Protein AF-A0A943RL27-F1 (afdb_monomer)

Sequence (110 aa):
MTNNEIIYSESIAAGIYTQDQADAILSSGHALPIHTFPEWKRMGYSVKKGEKAAIKTRLWKYTTQPTKAAREAAELAGKEPDADPHYYLAPAYLFTAAQVQPTEDRKRKS

Mean predicted aligned error: 8.01 Å

Nearest PDB structures (foldseek):
  8b2l-assembly1_J1  TM=2.545E-01  e=4.591E+00  Nicotiana tabacum

pLDDT: mean 84.71, std 8.22, range [52.59, 94.06]

Structure (mmCIF, N/CA/C/O backbone):
data_AF-A0A943RL27-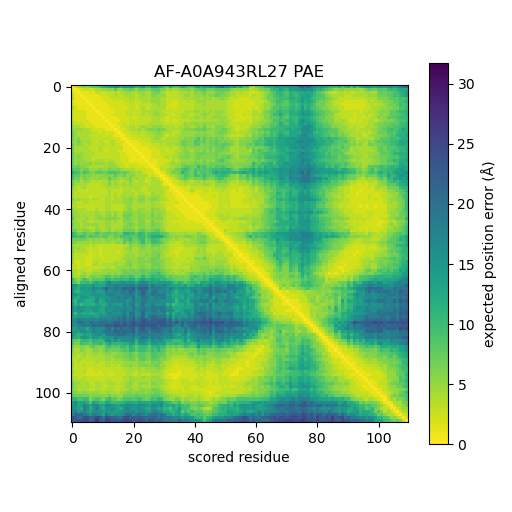F1
#
_entry.id   AF-A0A943RL27-F1
#
loop_
_atom_site.group_PDB
_atom_site.id
_atom_site.type_symbol
_atom_site.label_atom_id
_atom_site.label_alt_id
_atom_site.label_comp_id
_atom_site.label_asym_id
_atom_site.label_entity_id
_atom_site.label_seq_id
_atom_site.pdbx_PDB_ins_code
_atom_site.Cartn_x
_atom_site.Cartn_y
_atom_site.Cartn_z
_atom_site.occupancy
_atom_site.B_iso_or_equiv
_atom_site.auth_seq_id
_atom_site.auth_comp_id
_atom_site.auth_asym_id
_atom_site.auth_atom_id
_atom_site.pdbx_PDB_model_num
ATOM 1 N N . MET A 1 1 ? 8.824 -14.282 -1.898 1.00 66.69 1 MET A N 1
ATOM 2 C CA . MET A 1 1 ? 8.260 -13.070 -1.280 1.00 66.69 1 MET A CA 1
ATOM 3 C C . MET A 1 1 ? 7.235 -12.472 -2.220 1.00 66.69 1 MET A C 1
ATOM 5 O O . MET A 1 1 ? 7.574 -11.798 -3.185 1.00 66.69 1 MET A O 1
ATOM 9 N N . THR A 1 2 ? 5.983 -12.821 -1.976 1.00 86.31 2 THR A N 1
ATOM 10 C CA . THR A 1 2 ? 4.809 -12.356 -2.710 1.00 86.31 2 THR A CA 1
ATOM 11 C C . THR A 1 2 ? 4.291 -11.046 -2.120 1.00 86.31 2 THR A C 1
ATOM 13 O O . THR A 1 2 ? 4.620 -10.683 -0.991 1.00 86.31 2 THR A O 1
ATOM 16 N N . ASN A 1 3 ? 3.442 -10.334 -2.863 1.00 86.75 3 ASN A N 1
ATOM 17 C CA . ASN A 1 3 ? 2.825 -9.103 -2.363 1.00 86.75 3 ASN A CA 1
ATOM 18 C C . ASN A 1 3 ? 1.997 -9.336 -1.090 1.00 86.75 3 ASN A C 1
ATOM 20 O O . ASN A 1 3 ? 2.012 -8.483 -0.209 1.00 86.75 3 ASN A O 1
ATOM 24 N N . ASN A 1 4 ? 1.334 -10.489 -0.956 1.00 85.38 4 ASN A N 1
ATOM 25 C CA . ASN A 1 4 ? 0.550 -10.814 0.238 1.00 85.38 4 ASN A CA 1
ATOM 26 C C . ASN A 1 4 ? 1.432 -11.001 1.477 1.00 85.38 4 ASN A C 1
ATOM 28 O O . ASN A 1 4 ? 1.095 -10.478 2.534 1.00 85.38 4 ASN A O 1
ATOM 32 N N . GLU A 1 5 ? 2.571 -11.686 1.346 1.00 87.94 5 GLU A N 1
ATOM 33 C CA . GLU A 1 5 ? 3.531 -11.839 2.450 1.00 87.94 5 GLU A CA 1
ATOM 34 C C . GLU A 1 5 ? 4.105 -10.485 2.887 1.00 87.94 5 GLU A C 1
ATOM 36 O O . GLU A 1 5 ? 4.237 -10.228 4.083 1.00 87.94 5 GLU A O 1
ATOM 41 N N . ILE A 1 6 ? 4.391 -9.596 1.924 1.00 90.19 6 ILE A N 1
ATOM 42 C CA . ILE A 1 6 ? 4.836 -8.226 2.212 1.00 90.19 6 ILE A CA 1
ATOM 43 C C . ILE A 1 6 ? 3.754 -7.494 3.003 1.00 90.19 6 ILE A C 1
ATOM 45 O O . ILE A 1 6 ? 4.031 -6.973 4.075 1.00 90.19 6 ILE A O 1
ATOM 49 N N . ILE A 1 7 ? 2.511 -7.488 2.517 1.00 89.12 7 ILE A N 1
ATOM 50 C CA . ILE A 1 7 ? 1.399 -6.803 3.190 1.00 89.12 7 ILE A CA 1
ATOM 51 C C . ILE A 1 7 ? 1.186 -7.356 4.605 1.00 89.12 7 ILE A C 1
ATOM 53 O O . ILE A 1 7 ? 0.997 -6.569 5.529 1.00 89.12 7 ILE A O 1
ATOM 57 N N . TYR A 1 8 ? 1.261 -8.676 4.790 1.00 89.88 8 TYR A N 1
ATOM 58 C CA . TYR A 1 8 ? 1.147 -9.316 6.101 1.00 89.88 8 TYR A CA 1
ATOM 59 C C . TYR A 1 8 ? 2.239 -8.841 7.062 1.00 89.88 8 TYR A C 1
ATOM 61 O O . TYR A 1 8 ? 1.930 -8.273 8.110 1.00 89.88 8 TYR A O 1
ATOM 69 N N . SER A 1 9 ? 3.507 -8.994 6.676 1.00 90.38 9 SER A N 1
ATOM 70 C CA . SER A 1 9 ? 4.653 -8.595 7.499 1.00 90.38 9 SER A CA 1
ATOM 71 C C . SER A 1 9 ? 4.609 -7.106 7.843 1.00 90.38 9 SER A C 1
ATOM 73 O O . SER A 1 9 ? 4.756 -6.719 9.001 1.00 90.38 9 SER A O 1
ATOM 75 N N . GLU A 1 10 ? 4.336 -6.262 6.848 1.00 91.38 10 GLU A N 1
ATOM 76 C CA . GLU A 1 10 ? 4.271 -4.814 7.026 1.00 91.38 10 GLU A CA 1
ATOM 77 C C . GLU A 1 10 ? 3.079 -4.391 7.891 1.00 91.38 10 GLU A C 1
ATOM 79 O O . GLU A 1 10 ? 3.169 -3.401 8.613 1.00 91.38 10 GLU A O 1
ATOM 84 N N . SER A 1 11 ? 1.967 -5.132 7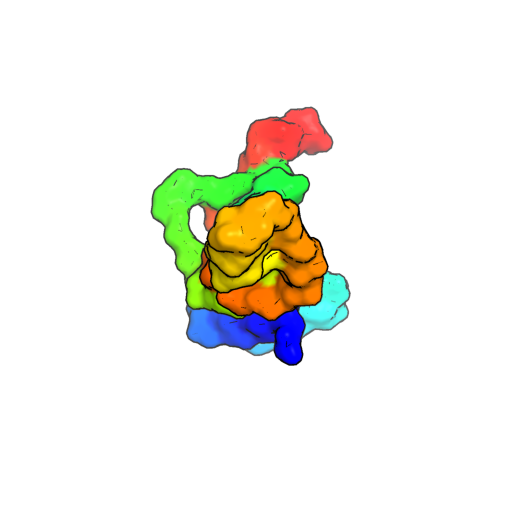.859 1.00 90.31 11 SER A N 1
ATOM 85 C CA . SER A 1 11 ? 0.807 -4.843 8.708 1.00 90.31 11 SER A CA 1
ATOM 86 C C . SER A 1 11 ? 1.084 -5.071 10.190 1.00 90.31 11 SER A C 1
ATOM 88 O O . SER A 1 11 ? 0.622 -4.285 11.021 1.00 90.31 11 SER A O 1
ATOM 90 N N . ILE A 1 12 ? 1.887 -6.091 10.503 1.00 91.25 12 ILE A N 1
ATOM 91 C CA . ILE A 1 12 ? 2.342 -6.390 11.861 1.00 91.25 12 ILE A CA 1
ATOM 92 C C . ILE A 1 12 ? 3.398 -5.369 12.284 1.00 91.25 12 ILE A C 1
ATOM 94 O O . ILE A 1 12 ? 3.306 -4.806 13.372 1.00 91.25 12 ILE A O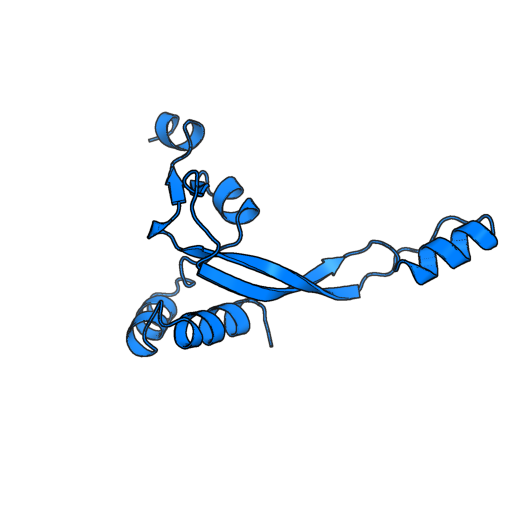 1
ATOM 98 N N . ALA A 1 13 ? 4.358 -5.065 11.406 1.00 90.12 13 ALA A N 1
ATOM 99 C CA . ALA A 1 13 ? 5.403 -4.078 11.673 1.00 90.12 13 ALA A CA 1
ATOM 100 C C . ALA A 1 13 ? 4.839 -2.667 11.912 1.00 90.12 13 ALA A C 1
ATOM 102 O O . ALA A 1 13 ? 5.321 -1.942 12.779 1.00 90.12 13 ALA A O 1
ATOM 103 N N . ALA A 1 14 ? 3.789 -2.286 11.180 1.00 87.81 14 ALA A N 1
ATOM 104 C CA . ALA A 1 14 ? 3.078 -1.026 11.379 1.00 87.81 14 ALA A CA 1
ATOM 105 C C . ALA A 1 14 ? 2.131 -1.039 12.595 1.00 87.81 14 ALA A C 1
ATOM 107 O O . ALA A 1 14 ? 1.530 -0.009 12.901 1.00 87.81 14 ALA A O 1
ATOM 108 N N . GLY A 1 15 ? 1.973 -2.180 13.277 1.00 88.50 15 GLY A N 1
ATOM 109 C CA . GLY A 1 15 ? 1.093 -2.329 14.437 1.00 88.50 15 GLY A CA 1
ATOM 110 C C . GLY A 1 15 ? -0.395 -2.192 14.110 1.00 88.50 15 GLY A C 1
ATOM 111 O O . GLY A 1 15 ? -1.186 -1.872 14.992 1.00 88.50 15 GLY A O 1
ATOM 112 N N . ILE A 1 16 ? -0.784 -2.396 12.846 1.00 88.50 16 ILE A N 1
ATOM 113 C CA . ILE A 1 16 ? -2.186 -2.302 12.412 1.00 88.50 16 ILE A CA 1
ATOM 114 C C . ILE A 1 16 ? -2.952 -3.551 12.823 1.00 88.50 16 ILE A C 1
ATOM 116 O O . ILE A 1 16 ? -4.076 -3.459 13.313 1.00 88.50 16 ILE A O 1
ATOM 120 N N . TYR A 1 17 ? -2.330 -4.710 12.619 1.00 87.94 17 TYR A N 1
ATOM 121 C CA . TYR A 1 17 ? -2.840 -5.995 13.064 1.00 87.94 17 TYR A CA 1
ATOM 122 C C . TYR A 1 17 ? -1.801 -6.662 13.953 1.00 87.94 17 TYR A C 1
ATOM 124 O O . TYR A 1 17 ? -0.600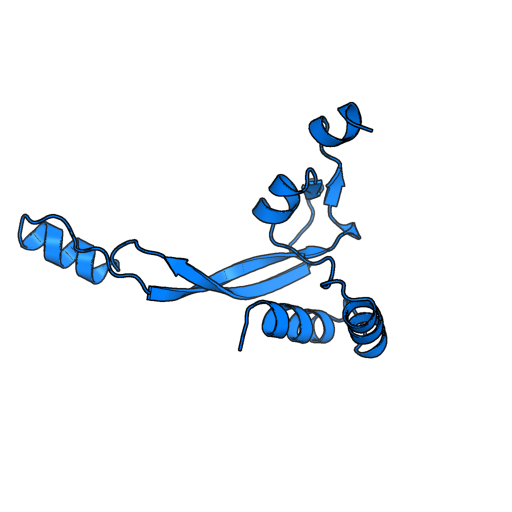 -6.581 13.699 1.00 87.94 17 TYR A O 1
ATOM 132 N N . THR A 1 18 ? -2.262 -7.343 14.997 1.00 89.50 18 THR A N 1
ATOM 133 C CA . THR A 1 18 ? -1.416 -8.304 15.702 1.00 89.50 18 THR A CA 1
ATOM 134 C C . THR A 1 18 ? -1.303 -9.575 14.866 1.00 89.50 18 THR A C 1
ATOM 136 O O . THR A 1 18 ? -2.151 -9.841 14.013 1.00 89.50 18 THR A O 1
ATOM 139 N N . GLN A 1 19 ? -0.269 -10.378 15.120 1.00 87.38 19 GLN A N 1
ATOM 140 C CA . GLN A 1 19 ? -0.091 -11.660 14.438 1.00 87.38 19 GLN A CA 1
ATOM 141 C C . GLN A 1 19 ? -1.345 -12.544 14.543 1.00 87.38 19 GLN A C 1
ATOM 143 O O . GLN A 1 19 ? -1.771 -13.104 13.544 1.00 87.38 19 GLN A O 1
ATOM 148 N N . ASP A 1 20 ? -1.976 -12.587 15.718 1.00 88.88 20 ASP A N 1
ATOM 149 C CA . ASP A 1 20 ? -3.211 -13.341 15.968 1.00 88.88 20 ASP A CA 1
ATOM 150 C C . ASP A 1 20 ? -4.405 -12.818 15.149 1.00 88.88 20 ASP A C 1
ATOM 152 O O . ASP A 1 20 ? -5.114 -13.589 14.509 1.00 88.88 20 ASP A O 1
ATOM 156 N N . GLN A 1 21 ? -4.585 -11.493 15.077 1.00 87.50 21 GLN A N 1
ATOM 157 C CA . GLN A 1 21 ? -5.641 -10.890 14.257 1.00 87.50 21 GLN A CA 1
ATOM 158 C C . GLN A 1 21 ? -5.425 -11.160 12.768 1.00 87.50 21 GLN A C 1
ATOM 160 O O . GLN A 1 21 ? -6.375 -11.452 12.041 1.00 87.50 21 GLN A O 1
ATOM 165 N N . ALA A 1 22 ? -4.180 -11.050 12.307 1.00 86.06 22 ALA A N 1
ATOM 166 C CA . ALA A 1 22 ? -3.853 -11.292 10.916 1.00 86.06 22 ALA A CA 1
ATOM 167 C C . ALA A 1 22 ? -4.035 -12.774 10.551 1.00 86.06 22 ALA A C 1
ATOM 169 O O . ALA A 1 22 ? -4.637 -13.066 9.519 1.00 86.06 22 ALA A O 1
ATOM 170 N N . ASP A 1 23 ? -3.597 -13.688 11.420 1.00 85.69 23 ASP A N 1
ATOM 171 C CA . ASP A 1 23 ? -3.779 -15.131 11.259 1.00 85.69 23 ASP A CA 1
ATOM 172 C C . ASP A 1 23 ? -5.260 -15.524 11.270 1.00 85.69 23 ASP A C 1
ATOM 174 O O . ASP A 1 23 ? -5.697 -16.247 10.385 1.00 85.69 23 ASP A O 1
ATOM 178 N N . ALA A 1 24 ? -6.075 -14.960 12.166 1.00 88.31 24 ALA A N 1
ATOM 179 C CA . ALA A 1 24 ? -7.517 -15.202 12.186 1.00 88.31 24 ALA A CA 1
ATOM 180 C C . ALA A 1 24 ? -8.198 -14.795 10.864 1.00 88.31 24 ALA A C 1
ATOM 182 O O . ALA A 1 24 ? -9.044 -15.525 10.339 1.00 88.31 24 ALA A O 1
ATOM 183 N N . ILE A 1 25 ? -7.806 -13.652 10.287 1.00 85.62 25 ILE A N 1
ATOM 184 C CA . ILE A 1 25 ? -8.316 -13.193 8.986 1.00 85.62 25 ILE A CA 1
ATOM 185 C C . ILE A 1 25 ? -7.864 -14.144 7.867 1.00 85.62 25 ILE A C 1
ATOM 187 O O . ILE A 1 25 ? -8.697 -14.580 7.071 1.00 85.62 25 ILE A O 1
ATOM 191 N N . LEU A 1 26 ? -6.584 -14.525 7.844 1.00 83.19 26 LEU A N 1
ATOM 192 C CA . LEU A 1 26 ? -6.021 -15.469 6.871 1.00 83.19 26 LEU A CA 1
ATOM 193 C C . LEU A 1 26 ? -6.650 -16.867 6.968 1.00 83.19 26 LEU A C 1
ATOM 195 O O . LEU A 1 26 ? -6.987 -17.463 5.947 1.00 83.19 26 LEU A O 1
ATOM 199 N N . SER A 1 27 ? -6.867 -17.358 8.186 1.00 83.88 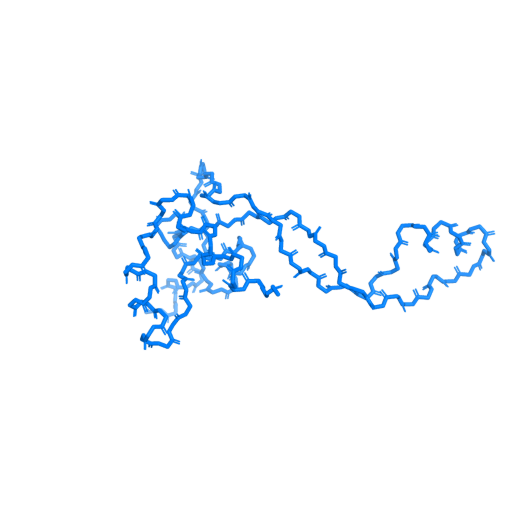27 SER A N 1
ATOM 200 C CA . SER A 1 27 ? -7.486 -18.649 8.499 1.00 83.88 27 SER A CA 1
ATOM 201 C C . SER A 1 27 ? -8.954 -18.696 8.067 1.00 83.88 27 SER A C 1
ATOM 203 O O . SER A 1 27 ? -9.441 -19.723 7.600 1.00 83.88 27 SER A O 1
ATOM 205 N N . SER A 1 28 ? -9.644 -17.549 8.088 1.00 82.75 28 SER A N 1
ATOM 206 C CA . SER A 1 28 ? -10.986 -17.415 7.503 1.00 82.75 28 SER A CA 1
ATOM 207 C C . SER A 1 28 ? -11.013 -17.467 5.964 1.00 82.75 28 SER A C 1
ATOM 209 O O . SER A 1 28 ? -12.081 -17.342 5.368 1.00 82.75 28 SER A O 1
ATOM 211 N N . GLY A 1 29 ? -9.856 -17.633 5.311 1.00 78.38 29 GLY A N 1
ATOM 212 C CA . GLY A 1 29 ? -9.708 -17.644 3.855 1.00 78.38 29 GLY A CA 1
ATOM 213 C C . GLY A 1 29 ? -9.714 -16.252 3.219 1.00 78.38 29 GLY A C 1
ATOM 214 O O . GLY A 1 29 ? -9.740 -16.140 1.993 1.00 78.38 29 GLY A O 1
ATOM 215 N N . HIS A 1 30 ? -9.685 -15.187 4.026 1.00 79.19 30 HIS A N 1
ATOM 216 C CA . HIS A 1 30 ? -9.691 -13.807 3.550 1.00 79.19 30 HIS A CA 1
ATOM 217 C C . HIS A 1 30 ? -8.289 -13.191 3.604 1.00 79.19 30 HIS A C 1
ATOM 219 O O . HIS A 1 30 ? -7.487 -13.462 4.494 1.00 79.19 30 HIS A O 1
ATOM 225 N N . ALA A 1 31 ? -7.988 -12.311 2.649 1.00 80.94 31 ALA A N 1
ATOM 226 C CA . ALA A 1 31 ? -6.805 -11.464 2.733 1.00 80.94 31 ALA A CA 1
ATOM 227 C C . ALA A 1 31 ? -7.035 -10.323 3.734 1.00 80.94 31 ALA A C 1
ATOM 229 O O . ALA A 1 31 ? -8.169 -9.892 3.955 1.00 80.94 31 ALA A O 1
ATOM 230 N N . LEU A 1 32 ? -5.945 -9.789 4.291 1.00 86.62 32 LEU A N 1
ATOM 231 C CA . LEU A 1 32 ? -6.009 -8.569 5.090 1.00 86.62 32 LEU A CA 1
ATOM 232 C C . LEU A 1 32 ? -6.680 -7.454 4.275 1.00 86.62 32 LEU A C 1
ATOM 234 O O . LEU A 1 32 ? -6.291 -7.245 3.121 1.00 86.62 32 LEU A O 1
ATOM 238 N N . PRO A 1 33 ? -7.634 -6.702 4.853 1.00 88.25 33 PRO A N 1
ATOM 239 C CA . PRO A 1 33 ? -8.333 -5.623 4.162 1.00 88.25 33 PRO A CA 1
ATOM 240 C C . PRO A 1 33 ? -7.449 -4.363 4.121 1.00 88.25 33 PRO A C 1
ATOM 242 O O . PRO A 1 33 ? -7.786 -3.294 4.642 1.00 88.25 33 PRO A O 1
ATOM 245 N N . ILE A 1 34 ? -6.268 -4.530 3.529 1.00 91.06 34 ILE A N 1
ATOM 246 C CA . ILE A 1 34 ? -5.221 -3.543 3.321 1.00 91.06 34 ILE A CA 1
ATOM 247 C C . ILE A 1 34 ? -4.890 -3.576 1.836 1.00 91.06 34 ILE A C 1
ATOM 249 O O . ILE A 1 34 ? -4.248 -4.499 1.334 1.00 91.06 34 ILE A O 1
A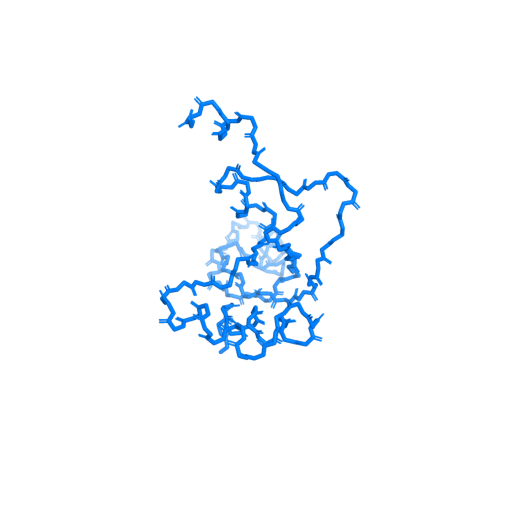TOM 253 N N . HIS A 1 35 ? -5.310 -2.535 1.131 1.00 90.75 35 HIS A N 1
ATOM 254 C CA . HIS A 1 35 ? -5.140 -2.454 -0.310 1.00 90.75 35 HIS A CA 1
ATOM 255 C C . HIS A 1 35 ? -4.605 -1.092 -0.737 1.00 90.75 35 HIS A C 1
ATOM 257 O O . HIS A 1 35 ? -4.633 -0.107 0.008 1.00 90.75 35 HIS A O 1
ATOM 263 N N . THR A 1 36 ? -4.088 -1.034 -1.963 1.00 91.50 36 THR A N 1
ATOM 264 C CA . THR A 1 36 ? -3.674 0.233 -2.567 1.00 91.50 36 THR A CA 1
ATOM 265 C C . THR A 1 36 ? -4.902 1.058 -2.958 1.00 91.50 36 THR A C 1
ATOM 267 O O . THR A 1 36 ? -5.979 0.517 -3.209 1.00 91.50 36 THR A O 1
ATOM 270 N N . PHE A 1 37 ? -4.750 2.381 -3.049 1.00 89.31 37 PHE A N 1
ATOM 271 C CA . PHE A 1 37 ? -5.820 3.283 -3.498 1.00 89.31 37 PHE A CA 1
ATOM 272 C C . PHE A 1 37 ? -6.561 2.829 -4.780 1.00 89.31 37 PHE 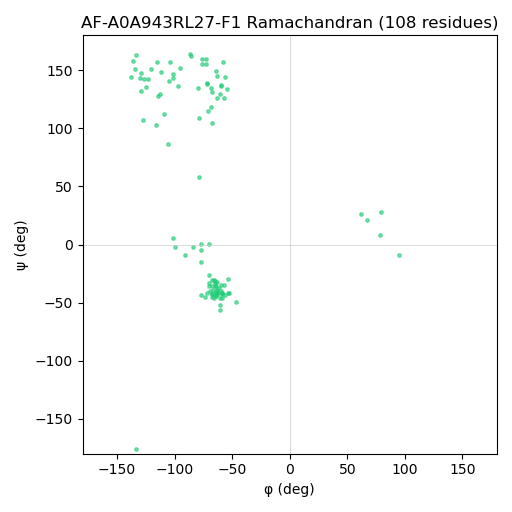A C 1
ATOM 274 O O . PHE A 1 37 ? -7.794 2.819 -4.766 1.00 89.31 37 PHE A O 1
ATOM 281 N N . PRO A 1 38 ? -5.880 2.449 -5.886 1.00 89.94 38 PRO A N 1
ATOM 282 C CA . PRO A 1 38 ? -6.575 1.999 -7.092 1.00 89.94 38 PRO A CA 1
ATOM 283 C C . PRO A 1 38 ? -7.383 0.717 -6.876 1.00 89.94 38 PRO A C 1
ATOM 285 O O . PRO A 1 38 ? -8.441 0.569 -7.482 1.00 89.94 38 PRO A O 1
ATOM 288 N N . GLU A 1 39 ? -6.928 -0.180 -6.004 1.00 90.31 39 GLU A N 1
ATOM 289 C CA . GLU A 1 39 ? -7.652 -1.415 -5.708 1.00 90.31 39 GLU A CA 1
ATOM 290 C C . GLU A 1 39 ? -8.911 -1.143 -4.877 1.00 90.31 39 GLU A C 1
ATOM 292 O O . GLU A 1 39 ? -9.993 -1.620 -5.210 1.00 90.31 39 GLU A O 1
ATOM 297 N N . TRP A 1 40 ? -8.824 -0.258 -3.878 1.00 92.56 40 TRP A N 1
ATOM 298 C CA . TRP A 1 40 ? -10.013 0.228 -3.174 1.00 92.56 40 TRP A CA 1
ATOM 299 C C . TRP A 1 40 ? -11.025 0.848 -4.136 1.00 92.56 40 TRP A C 1
ATOM 301 O O . TRP A 1 40 ? -12.214 0.532 -4.068 1.00 92.56 40 TRP A O 1
ATOM 311 N N . LYS A 1 41 ? -10.551 1.664 -5.086 1.00 90.00 41 LYS A N 1
ATOM 312 C CA . LYS A 1 41 ? -11.399 2.279 -6.114 1.00 90.00 41 LYS A CA 1
ATOM 313 C C . LYS A 1 41 ? -12.111 1.235 -6.974 1.00 90.00 41 LYS A C 1
ATOM 315 O O . LYS A 1 41 ? -13.290 1.415 -7.268 1.00 90.00 41 LYS A O 1
ATOM 320 N N . ARG A 1 42 ? -11.433 0.140 -7.333 1.00 89.19 42 ARG A N 1
ATOM 321 C CA . ARG A 1 42 ? -12.029 -1.000 -8.054 1.00 89.19 42 ARG A CA 1
ATOM 322 C C . ARG A 1 42 ? -13.102 -1.717 -7.242 1.00 89.19 42 ARG A C 1
ATOM 324 O O . ARG A 1 42 ? -14.114 -2.111 -7.805 1.00 89.19 42 ARG A O 1
ATOM 331 N N . MET A 1 43 ? -12.919 -1.817 -5.928 1.00 88.75 43 MET A N 1
ATOM 332 C CA . MET A 1 43 ? -13.905 -2.382 -5.000 1.00 88.75 43 MET A CA 1
ATOM 333 C C . MET A 1 43 ? -15.073 -1.425 -4.678 1.00 88.75 43 MET A C 1
ATOM 335 O O . MET A 1 43 ? -15.952 -1.768 -3.889 1.00 88.75 43 MET A O 1
ATOM 339 N N . GLY A 1 44 ? -15.101 -0.211 -5.244 1.00 90.50 44 GLY A N 1
ATOM 340 C CA . GLY A 1 44 ? -16.134 0.788 -4.947 1.00 90.50 44 GLY A CA 1
ATOM 341 C C . GLY A 1 44 ? -15.912 1.533 -3.626 1.00 90.50 44 GLY A C 1
ATOM 342 O O . GLY A 1 44 ? -16.859 1.995 -2.987 1.00 90.50 44 GLY A O 1
ATOM 343 N N . TYR A 1 45 ? -14.659 1.659 -3.200 1.00 91.88 45 TYR A N 1
ATOM 344 C CA . TYR A 1 45 ? -14.247 2.440 -2.039 1.00 91.88 45 TYR A CA 1
ATOM 345 C C . TYR A 1 45 ? -13.264 3.536 -2.452 1.00 91.88 45 TYR A C 1
ATOM 347 O O . TYR A 1 45 ? -12.510 3.407 -3.407 1.00 91.88 45 TYR A O 1
ATOM 355 N N . SER A 1 46 ? -13.239 4.639 -1.719 1.00 91.81 46 SER A N 1
ATOM 356 C CA . SER A 1 46 ? -12.230 5.681 -1.886 1.00 91.81 46 SER A CA 1
ATOM 357 C C . SER A 1 46 ? -11.641 6.028 -0.535 1.00 91.81 46 SER A C 1
ATOM 359 O O . SER A 1 46 ? -12.361 6.090 0.457 1.00 91.81 46 SER A O 1
ATOM 361 N N . VAL A 1 47 ? -10.341 6.305 -0.496 1.00 91.38 47 VAL A N 1
ATOM 362 C CA . VAL A 1 47 ? -9.690 6.835 0.708 1.00 91.38 47 VAL A CA 1
ATOM 363 C C . VAL A 1 47 ? -10.339 8.168 1.089 1.00 91.38 47 VAL A C 1
ATOM 365 O O . VAL A 1 47 ? -10.657 8.986 0.218 1.00 91.38 47 VAL A O 1
ATOM 368 N N . LYS A 1 48 ? -10.589 8.358 2.388 1.00 91.88 48 LYS A N 1
ATOM 369 C CA . LYS A 1 48 ? -11.153 9.592 2.944 1.00 91.88 48 LYS A CA 1
ATOM 370 C C . LYS A 1 48 ? -10.193 10.761 2.696 1.00 91.88 48 LYS A C 1
ATOM 372 O O . LYS A 1 48 ? -8.972 10.611 2.715 1.00 91.88 48 LYS A O 1
ATOM 377 N N . LYS A 1 49 ? -10.741 11.950 2.446 1.00 87.50 49 LYS A N 1
ATOM 378 C CA . LYS A 1 49 ? -9.934 13.143 2.152 1.00 87.50 49 LYS A CA 1
ATOM 379 C C . LYS A 1 49 ? -9.062 13.497 3.366 1.00 87.50 49 LYS A C 1
ATOM 381 O O . LYS A 1 49 ? -9.594 13.689 4.451 1.00 87.50 49 LYS A O 1
ATOM 386 N N . GLY A 1 50 ? -7.749 13.617 3.159 1.00 87.25 50 GLY A N 1
ATOM 387 C CA . GLY A 1 50 ? -6.778 13.965 4.207 1.00 87.25 50 GLY A CA 1
ATOM 388 C C . GLY A 1 50 ? -6.094 12.772 4.884 1.00 87.25 50 GLY A C 1
ATOM 389 O O . GLY A 1 50 ? -5.109 12.979 5.590 1.00 87.25 50 GLY A O 1
ATOM 390 N N . GLU A 1 51 ? -6.545 11.541 4.623 1.00 89.06 51 GLU A N 1
ATOM 391 C CA . GLU A 1 51 ? -5.917 10.343 5.183 1.00 89.06 51 GLU A CA 1
ATOM 392 C C . GLU A 1 51 ? -4.559 10.049 4.538 1.00 89.06 51 GLU A C 1
ATOM 394 O O . GLU A 1 51 ? -4.373 10.145 3.320 1.00 89.06 51 GLU A O 1
ATOM 399 N N . LYS A 1 52 ? -3.596 9.656 5.374 1.00 89.12 52 LYS A N 1
ATOM 400 C CA . LYS A 1 52 ? -2.260 9.231 4.944 1.00 89.12 52 LYS A CA 1
ATOM 401 C C . LYS A 1 52 ? -2.220 7.712 4.811 1.00 89.12 52 LYS A C 1
ATOM 403 O O . LYS A 1 52 ? -2.929 7.008 5.520 1.00 89.12 52 LYS A O 1
ATOM 408 N N . ALA A 1 53 ? -1.364 7.210 3.925 1.00 91.44 53 ALA A N 1
ATOM 409 C CA . ALA A 1 53 ? -1.138 5.772 3.797 1.00 91.44 53 ALA A CA 1
ATOM 410 C C . ALA A 1 53 ? -0.688 5.190 5.141 1.00 91.44 53 ALA A C 1
ATOM 412 O O . ALA A 1 53 ? 0.284 5.688 5.717 1.00 91.44 53 ALA A O 1
ATOM 413 N N . ALA A 1 54 ? -1.387 4.159 5.615 1.00 91.88 54 ALA A N 1
ATOM 414 C CA . ALA A 1 54 ? -1.051 3.503 6.870 1.00 91.88 54 ALA A CA 1
ATOM 415 C C . ALA A 1 54 ? 0.258 2.714 6.756 1.00 91.88 54 ALA A C 1
ATOM 417 O O . ALA A 1 54 ? 1.039 2.667 7.700 1.00 91.88 54 ALA A O 1
ATOM 418 N N . ILE A 1 55 ? 0.528 2.156 5.572 1.00 92.00 55 ILE A N 1
ATOM 419 C CA . ILE A 1 55 ? 1.765 1.435 5.273 1.00 92.00 55 ILE A CA 1
ATOM 420 C C . ILE A 1 55 ? 2.358 1.985 3.975 1.00 92.00 55 ILE A C 1
ATOM 422 O O . ILE A 1 55 ? 1.667 2.145 2.962 1.00 92.00 55 ILE A O 1
ATOM 426 N N . LYS A 1 56 ? 3.661 2.273 4.009 1.00 93.25 56 LYS A N 1
ATOM 427 C CA . LYS A 1 56 ? 4.459 2.686 2.850 1.00 93.25 56 LYS A CA 1
ATOM 428 C C . LYS A 1 56 ? 5.518 1.622 2.609 1.00 93.25 56 LYS A C 1
ATOM 430 O O . LYS A 1 56 ? 6.516 1.592 3.316 1.00 93.25 56 LYS A O 1
ATOM 435 N N . THR A 1 57 ? 5.296 0.773 1.614 1.00 92.56 57 THR A N 1
ATOM 436 C CA . THR A 1 57 ? 6.183 -0.360 1.327 1.00 92.56 57 THR A CA 1
ATOM 437 C C . THR A 1 57 ? 6.495 -0.449 -0.162 1.00 92.56 57 THR A C 1
ATOM 439 O O . THR A 1 57 ? 6.102 0.425 -0.938 1.00 92.56 57 THR A O 1
ATOM 442 N N . ARG A 1 58 ? 7.231 -1.475 -0.587 1.00 91.06 58 ARG A N 1
ATOM 443 C CA . ARG A 1 58 ? 7.457 -1.765 -2.006 1.00 91.06 58 ARG A CA 1
ATOM 444 C C . ARG A 1 58 ? 6.808 -3.090 -2.367 1.00 91.06 58 ARG A C 1
ATOM 446 O O . ARG A 1 58 ? 7.071 -4.091 -1.716 1.00 91.06 58 ARG A O 1
ATOM 453 N N . LEU A 1 59 ? 5.983 -3.089 -3.408 1.00 90.75 59 LEU A N 1
ATOM 454 C CA . LEU A 1 59 ? 5.330 -4.293 -3.919 1.00 90.75 59 LEU A CA 1
ATOM 455 C C . LEU A 1 59 ? 5.886 -4.651 -5.293 1.00 90.75 59 LEU A C 1
ATOM 457 O O . LEU A 1 59 ? 6.253 -3.772 -6.078 1.00 90.75 59 LEU A O 1
ATOM 461 N N . TRP A 1 60 ? 5.923 -5.947 -5.584 1.00 90.94 60 TRP A N 1
ATOM 462 C CA . TRP A 1 60 ? 6.271 -6.455 -6.900 1.00 90.94 60 TRP A CA 1
ATOM 463 C C . TRP A 1 60 ? 5.170 -6.084 -7.881 1.00 90.94 60 TRP A C 1
ATOM 465 O O . TRP A 1 60 ? 4.014 -6.494 -7.738 1.00 90.94 60 TRP A O 1
ATOM 475 N N . LYS A 1 61 ? 5.535 -5.292 -8.884 1.00 87.19 61 LYS A N 1
ATOM 476 C CA . LYS A 1 61 ? 4.656 -4.897 -9.972 1.00 87.19 61 LYS A CA 1
ATOM 477 C C . LYS A 1 61 ? 5.160 -5.526 -11.259 1.00 87.19 61 LYS A C 1
ATOM 479 O O . LYS A 1 61 ? 6.339 -5.426 -11.587 1.00 87.19 61 LYS A O 1
ATOM 484 N N . TYR A 1 62 ? 4.247 -6.176 -11.965 1.00 85.69 62 TYR A N 1
ATOM 485 C CA . TYR A 1 62 ? 4.497 -6.672 -13.307 1.00 85.69 62 TYR A CA 1
ATOM 486 C C . TYR A 1 62 ? 4.360 -5.527 -14.307 1.00 85.69 62 TYR A C 1
ATOM 488 O O . TYR A 1 62 ? 3.398 -4.753 -14.242 1.00 85.69 62 TYR A O 1
ATOM 496 N N . THR A 1 63 ? 5.308 -5.426 -15.228 1.00 83.00 63 THR A N 1
ATOM 497 C CA . THR A 1 63 ? 5.220 -4.531 -16.375 1.00 83.00 63 THR A CA 1
ATOM 498 C C . THR A 1 63 ? 5.723 -5.243 -17.615 1.00 83.00 63 THR A C 1
ATOM 500 O O . THR A 1 63 ? 6.653 -6.036 -17.552 1.00 83.00 63 THR A O 1
ATOM 503 N N . THR A 1 64 ? 5.093 -4.946 -18.743 1.00 82.44 64 THR A N 1
ATOM 504 C CA . THR A 1 64 ? 5.579 -5.299 -20.082 1.00 82.44 64 THR A CA 1
ATOM 505 C C . THR A 1 64 ? 6.260 -4.113 -20.754 1.00 82.44 64 THR A C 1
ATOM 507 O O . THR A 1 64 ? 6.717 -4.217 -21.889 1.00 82.44 64 THR A O 1
ATOM 510 N N . GLN A 1 65 ? 6.280 -2.958 -20.078 1.00 77.44 65 GLN A N 1
ATOM 511 C CA . GLN A 1 65 ? 6.914 -1.768 -20.611 1.00 77.44 65 GLN A CA 1
ATOM 512 C C . GLN A 1 65 ? 8.433 -1.931 -20.578 1.00 77.44 65 GLN A C 1
ATOM 514 O O . GLN A 1 65 ? 8.971 -2.363 -19.555 1.00 77.44 65 GLN A O 1
ATOM 519 N N . PRO A 1 66 ? 9.119 -1.507 -21.649 1.00 72.56 66 PRO A N 1
ATOM 520 C CA . PRO A 1 66 ? 10.569 -1.505 -21.699 1.00 72.56 66 PRO A CA 1
ATOM 521 C C . PRO A 1 66 ? 11.144 -0.692 -20.542 1.00 72.56 66 PRO A C 1
ATOM 523 O O . PRO A 1 66 ? 10.602 0.349 -20.147 1.00 72.56 66 PRO A O 1
ATOM 526 N N . THR A 1 67 ? 12.276 -1.149 -20.011 1.00 74.50 67 THR A N 1
ATOM 527 C CA . THR A 1 67 ? 13.038 -0.372 -19.032 1.00 74.50 67 THR A CA 1
ATOM 528 C C . THR A 1 67 ? 13.435 0.986 -19.615 1.00 74.50 67 THR A C 1
ATOM 530 O O . THR A 1 67 ? 13.533 1.165 -20.830 1.00 74.50 67 THR A O 1
ATOM 533 N N . LYS A 1 68 ? 13.705 1.967 -18.745 1.00 74.31 68 LYS A N 1
ATOM 534 C CA . LYS A 1 68 ? 14.152 3.298 -19.183 1.00 74.31 68 LYS A CA 1
ATOM 535 C C . LYS A 1 68 ? 15.386 3.208 -20.099 1.00 74.31 68 LYS A C 1
ATOM 537 O O . LYS A 1 68 ? 15.413 3.848 -21.142 1.00 74.31 68 LYS A O 1
ATOM 542 N N . ALA A 1 69 ? 16.333 2.334 -19.752 1.00 75.38 69 ALA A N 1
ATOM 543 C CA . ALA A 1 69 ? 17.529 2.071 -20.548 1.00 75.38 69 ALA A CA 1
ATOM 544 C C . ALA A 1 69 ? 17.206 1.453 -21.920 1.00 75.38 69 ALA A C 1
ATOM 546 O O . ALA A 1 69 ? 17.756 1.892 -22.924 1.00 75.38 69 ALA A O 1
ATOM 547 N N . ALA A 1 70 ? 16.284 0.485 -21.984 1.00 72.75 70 ALA A N 1
ATOM 548 C CA . ALA A 1 70 ? 15.847 -0.103 -23.252 1.00 72.75 70 ALA A CA 1
ATOM 549 C C . ALA A 1 70 ? 15.122 0.920 -24.141 1.00 72.75 70 ALA A C 1
ATOM 551 O O . ALA A 1 70 ? 15.309 0.924 -25.354 1.00 72.75 70 ALA A O 1
ATOM 552 N N . ARG A 1 71 ? 14.347 1.831 -23.541 1.00 74.75 71 ARG A N 1
ATOM 553 C CA . ARG A 1 71 ? 13.681 2.922 -24.261 1.00 74.75 71 ARG A CA 1
ATOM 554 C C . ARG A 1 71 ? 14.674 3.943 -24.819 1.00 74.75 71 ARG A C 1
ATOM 556 O O . ARG A 1 71 ? 14.546 4.306 -25.980 1.00 74.75 71 ARG A O 1
ATOM 563 N N . GLU A 1 72 ? 15.661 4.366 -24.027 1.00 78.12 72 GLU A N 1
ATOM 564 C CA . GLU A 1 72 ? 16.728 5.280 -24.476 1.00 78.12 72 GLU A CA 1
ATOM 565 C C . GLU A 1 72 ? 17.602 4.633 -25.569 1.00 78.12 72 GLU A C 1
ATOM 567 O O . GLU A 1 72 ? 17.923 5.277 -26.566 1.00 78.12 72 GLU A O 1
ATOM 572 N N . ALA A 1 73 ? 17.925 3.340 -25.445 1.00 77.31 73 ALA A N 1
ATOM 573 C CA . ALA A 1 73 ? 18.671 2.605 -26.468 1.00 77.31 73 ALA A CA 1
ATOM 574 C C . ALA A 1 73 ? 17.878 2.436 -27.776 1.00 77.31 73 ALA A C 1
ATOM 576 O O . ALA A 1 73 ? 18.450 2.549 -28.859 1.00 77.31 73 ALA A O 1
ATOM 577 N N . ALA A 1 74 ? 16.569 2.185 -27.689 1.00 78.12 74 ALA A N 1
ATOM 578 C CA . ALA A 1 74 ? 15.698 2.065 -28.854 1.00 78.12 74 ALA A CA 1
ATOM 579 C C . ALA A 1 74 ? 15.492 3.415 -29.561 1.00 78.12 74 ALA A C 1
ATOM 581 O O . ALA A 1 74 ? 15.560 3.470 -30.787 1.00 78.12 74 ALA A O 1
ATOM 582 N N . GLU A 1 75 ? 15.342 4.505 -28.799 1.00 79.44 75 GLU A N 1
ATOM 583 C CA . GLU A 1 75 ? 15.284 5.873 -29.331 1.00 79.44 75 GLU A CA 1
ATOM 584 C C . GLU A 1 75 ? 16.574 6.232 -30.083 1.00 79.44 75 GLU A C 1
ATOM 586 O O . GLU A 1 75 ? 16.514 6.689 -31.224 1.00 79.44 75 GLU A O 1
ATOM 591 N N . LEU A 1 76 ? 17.742 5.928 -29.502 1.00 80.56 76 LEU A N 1
ATOM 592 C CA . LEU A 1 76 ? 19.041 6.143 -30.149 1.00 80.56 76 LEU A CA 1
ATOM 593 C C . LEU A 1 76 ? 19.233 5.265 -31.398 1.00 80.56 76 LEU A C 1
ATOM 595 O O . LEU A 1 76 ? 19.871 5.683 -32.362 1.00 80.56 76 LEU A O 1
ATOM 599 N N . ALA A 1 77 ? 18.675 4.052 -31.394 1.00 81.06 77 ALA A N 1
ATOM 600 C CA . ALA A 1 77 ? 18.716 3.125 -32.522 1.00 81.06 77 ALA A CA 1
ATOM 601 C C . ALA A 1 77 ? 17.612 3.370 -33.572 1.00 81.06 77 ALA A C 1
ATOM 603 O O . ALA A 1 77 ? 17.575 2.649 -34.571 1.00 81.06 77 ALA A O 1
ATOM 604 N N . GLY A 1 78 ? 16.709 4.337 -33.357 1.00 77.50 78 GLY A N 1
ATOM 605 C CA . GLY A 1 78 ? 15.569 4.611 -34.238 1.00 77.50 78 GLY A CA 1
ATOM 606 C C . GLY A 1 78 ? 14.583 3.443 -34.367 1.00 77.50 78 GLY A C 1
ATOM 607 O O . GLY A 1 78 ? 13.933 3.303 -35.402 1.00 77.50 78 GLY A O 1
ATOM 608 N N . LYS A 1 79 ? 14.505 2.572 -33.355 1.00 80.12 79 LYS A N 1
ATOM 609 C CA . LYS A 1 79 ? 13.636 1.387 -33.323 1.00 80.12 79 LYS A CA 1
ATOM 610 C C . LYS A 1 79 ? 12.591 1.515 -32.223 1.00 80.12 79 LYS A C 1
ATOM 612 O O . LYS A 1 79 ? 12.782 2.233 -31.245 1.00 80.12 79 LYS A O 1
ATOM 617 N N . GLU A 1 80 ? 11.490 0.787 -32.364 1.00 71.75 80 GLU A N 1
ATOM 618 C CA . GLU A 1 80 ? 10.547 0.625 -31.261 1.00 71.75 80 GLU A CA 1
ATOM 619 C C . GLU A 1 80 ? 11.200 -0.219 -30.155 1.00 71.75 80 GLU A C 1
ATOM 621 O O . GLU A 1 80 ? 11.865 -1.215 -30.458 1.00 71.75 80 GLU A O 1
ATOM 626 N N . PRO A 1 81 ? 11.079 0.186 -28.880 1.00 73.25 81 PRO A N 1
ATOM 627 C CA . PRO A 1 81 ? 11.640 -0.583 -27.786 1.00 73.25 81 PRO A CA 1
ATOM 628 C C . PRO A 1 81 ? 10.899 -1.911 -27.644 1.00 73.25 81 PRO A C 1
ATOM 630 O O . PRO A 1 81 ? 9.668 -1.939 -27.602 1.00 73.25 81 PRO A O 1
ATOM 633 N N . ASP A 1 82 ? 11.664 -2.995 -27.546 1.00 74.38 82 ASP A N 1
ATOM 634 C CA . ASP A 1 82 ? 11.110 -4.335 -27.378 1.00 74.38 82 ASP A CA 1
ATOM 635 C C . ASP A 1 82 ? 10.352 -4.454 -26.046 1.00 74.38 82 ASP A C 1
ATOM 637 O O . ASP A 1 82 ? 10.669 -3.773 -25.061 1.00 74.38 82 ASP A O 1
ATOM 641 N N . ALA A 1 83 ? 9.321 -5.298 -26.019 1.00 72.44 83 ALA A N 1
ATOM 642 C CA . ALA A 1 83 ? 8.578 -5.548 -24.797 1.00 72.44 83 ALA A CA 1
ATOM 643 C C . ALA A 1 83 ? 9.464 -6.361 -23.849 1.00 72.44 83 ALA A C 1
ATOM 645 O O . ALA A 1 83 ? 9.773 -7.517 -24.115 1.00 72.44 83 ALA A O 1
ATOM 646 N N . ASP A 1 84 ? 9.834 -5.769 -22.717 1.00 77.81 84 ASP A N 1
ATOM 647 C CA . ASP A 1 84 ? 10.644 -6.423 -21.691 1.00 77.81 84 ASP A CA 1
ATOM 648 C C . ASP A 1 84 ? 9.742 -6.776 -20.497 1.00 77.81 84 ASP A C 1
ATOM 650 O O . ASP A 1 84 ? 9.572 -5.957 -19.589 1.00 77.81 84 ASP A O 1
ATOM 654 N N . PRO A 1 85 ? 9.067 -7.944 -20.507 1.00 84.12 85 PRO A N 1
ATOM 655 C CA . PRO A 1 85 ? 8.224 -8.369 -19.402 1.00 84.12 85 PRO A CA 1
ATOM 656 C C . PRO A 1 85 ? 9.082 -8.670 -18.173 1.00 84.12 85 PRO A C 1
ATOM 658 O O . PRO A 1 85 ? 9.702 -9.727 -18.073 1.00 84.12 85 PRO A O 1
ATOM 661 N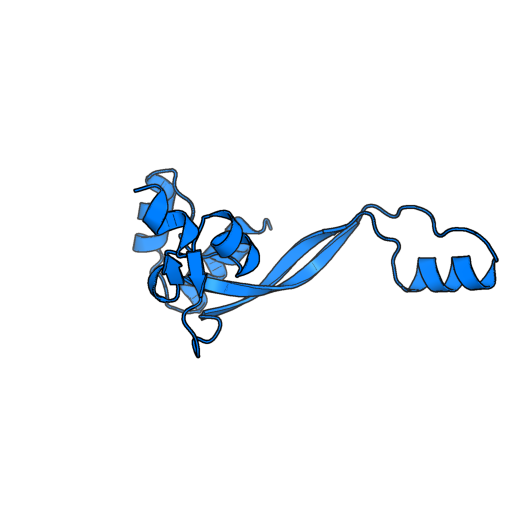 N . HIS A 1 86 ? 9.073 -7.763 -17.201 1.00 84.69 86 HIS A N 1
ATOM 662 C CA . HIS A 1 86 ? 9.814 -7.917 -15.954 1.00 84.69 86 HIS A CA 1
ATOM 663 C C . HIS A 1 86 ? 8.975 -7.521 -14.735 1.00 84.69 86 HIS A C 1
ATOM 665 O O . HIS A 1 86 ? 7.997 -6.770 -14.802 1.00 84.69 86 HIS A O 1
ATOM 671 N N . TYR A 1 87 ? 9.379 -8.044 -13.578 1.00 85.56 87 TYR A N 1
ATOM 672 C CA . TYR A 1 87 ? 8.873 -7.603 -12.285 1.00 85.56 87 TYR A CA 1
ATOM 673 C C . TYR A 1 87 ? 9.845 -6.602 -11.677 1.00 85.56 87 TYR A C 1
ATOM 675 O O . TYR A 1 87 ? 11.053 -6.826 -11.661 1.00 85.56 87 TYR A O 1
ATOM 683 N N . TYR A 1 88 ? 9.314 -5.523 -11.117 1.00 86.50 88 TYR A N 1
ATOM 684 C CA . TYR A 1 88 ? 10.107 -4.562 -10.364 1.00 86.50 88 TYR A CA 1
ATOM 685 C C . TYR A 1 88 ? 9.406 -4.187 -9.061 1.00 86.50 88 TYR A C 1
ATOM 687 O O . TYR A 1 88 ? 8.179 -4.221 -8.953 1.00 86.50 88 TYR A O 1
ATOM 695 N N . LEU A 1 89 ? 10.198 -3.829 -8.052 1.00 88.69 89 LEU A N 1
ATOM 696 C CA . LEU A 1 89 ? 9.688 -3.320 -6.785 1.00 88.69 89 LEU A CA 1
ATOM 697 C C . LEU A 1 89 ? 9.296 -1.852 -6.948 1.00 88.69 89 LEU A C 1
ATOM 699 O O . LEU A 1 89 ? 10.153 -0.975 -7.067 1.00 88.69 89 LEU A O 1
ATOM 703 N N . ALA A 1 90 ? 7.996 -1.582 -6.929 1.00 88.81 90 ALA A N 1
ATOM 704 C CA . ALA A 1 90 ? 7.450 -0.236 -7.009 1.00 88.81 90 ALA A CA 1
ATOM 705 C C . ALA A 1 90 ? 7.025 0.256 -5.617 1.00 88.81 90 ALA A C 1
ATOM 707 O O . ALA A 1 90 ? 6.489 -0.535 -4.835 1.00 88.81 90 ALA A O 1
ATOM 708 N N . PRO A 1 91 ? 7.205 1.551 -5.293 1.00 90.56 91 PRO A N 1
ATOM 709 C CA . PRO A 1 91 ? 6.641 2.120 -4.077 1.00 90.56 91 PRO A CA 1
ATOM 710 C C . PRO A 1 91 ? 5.113 1.992 -4.098 1.00 90.56 91 PRO A C 1
ATOM 712 O O . PRO A 1 91 ? 4.451 2.371 -5.066 1.00 90.56 91 PRO A O 1
ATOM 715 N N . ALA A 1 92 ? 4.566 1.454 -3.016 1.00 92.06 92 ALA A N 1
ATOM 716 C CA . ALA A 1 92 ? 3.152 1.203 -2.826 1.00 92.06 92 ALA A CA 1
ATOM 717 C C . ALA A 1 92 ? 2.663 1.877 -1.541 1.00 92.06 92 ALA A C 1
ATOM 719 O O . ALA A 1 92 ? 3.286 1.798 -0.480 1.00 92.06 92 ALA A O 1
ATOM 720 N N . TYR A 1 93 ? 1.510 2.529 -1.660 1.00 93.19 93 TYR A N 1
ATOM 721 C CA . TYR A 1 93 ? 0.814 3.192 -0.566 1.00 93.19 93 TYR A CA 1
ATOM 722 C C . TYR A 1 93 ? -0.441 2.393 -0.250 1.00 93.19 93 TYR A C 1
ATOM 724 O O . TYR A 1 93 ? -1.357 2.315 -1.075 1.00 93.19 93 TYR A O 1
ATOM 732 N N . LEU A 1 94 ? -0.450 1.773 0.922 1.00 93.00 94 LEU A N 1
ATOM 733 C CA . LEU A 1 94 ? -1.512 0.887 1.369 1.00 93.00 94 LEU A CA 1
ATOM 734 C C . LEU A 1 94 ? -2.383 1.589 2.413 1.00 93.00 94 LEU A C 1
ATOM 736 O O . LEU A 1 94 ? -1.886 2.315 3.278 1.00 93.00 94 LEU A O 1
ATOM 740 N N . PHE A 1 95 ? -3.687 1.352 2.315 1.00 94.06 95 PHE A N 1
ATOM 741 C CA . PHE A 1 95 ? -4.713 1.933 3.174 1.00 94.06 95 PHE A CA 1
ATOM 742 C C . PHE A 1 95 ? -5.569 0.821 3.762 1.00 94.06 95 PHE A C 1
ATOM 744 O O . PHE A 1 95 ? -5.881 -0.154 3.072 1.00 94.06 95 PHE A O 1
ATOM 751 N N . THR A 1 96 ? -5.964 0.983 5.019 1.00 92.88 96 THR A N 1
ATOM 752 C CA . THR A 1 96 ? -6.827 0.019 5.710 1.00 92.88 96 THR A CA 1
ATOM 753 C C . THR A 1 96 ? -8.303 0.298 5.426 1.00 92.88 96 THR A C 1
ATOM 755 O O . THR A 1 96 ? -8.681 1.410 5.043 1.00 92.88 96 THR A O 1
ATOM 758 N N . ALA A 1 97 ? -9.162 -0.691 5.684 1.00 90.50 97 ALA A N 1
ATOM 759 C CA . ALA A 1 97 ? -10.616 -0.534 5.590 1.00 90.50 97 ALA A CA 1
ATOM 760 C C . ALA A 1 97 ? -11.173 0.643 6.421 1.00 90.50 97 ALA A C 1
ATOM 762 O O . ALA A 1 97 ? -12.167 1.254 6.032 1.00 90.50 97 ALA A O 1
ATOM 763 N N . ALA A 1 98 ? -10.526 1.010 7.533 1.00 90.25 98 ALA A N 1
ATOM 764 C CA . ALA A 1 98 ? -10.951 2.130 8.378 1.00 90.25 98 ALA A CA 1
ATOM 765 C C . ALA A 1 98 ? -10.744 3.509 7.712 1.00 90.25 98 ALA A C 1
ATOM 767 O O . ALA A 1 98 ? -11.460 4.472 8.017 1.00 90.25 98 ALA A O 1
ATOM 768 N N . GLN A 1 99 ? -9.789 3.609 6.782 1.00 90.88 99 GLN A N 1
ATOM 769 C CA . GLN A 1 99 ? -9.400 4.859 6.115 1.00 90.88 99 GLN A CA 1
ATOM 770 C C . GLN A 1 99 ? -10.178 5.132 4.829 1.00 90.88 99 GLN A C 1
ATOM 772 O O . GLN A 1 99 ? -10.079 6.218 4.253 1.00 90.88 99 GLN A O 1
ATOM 777 N N . VAL A 1 100 ? -10.953 4.159 4.359 1.00 92.31 100 VAL A N 1
ATOM 778 C CA . VAL A 1 100 ? -11.749 4.278 3.141 1.00 92.31 100 VAL A CA 1
ATOM 779 C C . VAL A 1 100 ? -13.224 4.485 3.460 1.00 92.31 100 VAL A C 1
ATOM 781 O O . VAL A 1 100 ? -13.713 4.185 4.547 1.00 92.31 100 VAL A O 1
ATOM 784 N N . GLN A 1 101 ? -13.941 5.054 2.502 1.00 91.75 101 GLN A N 1
ATOM 785 C CA . GLN A 1 101 ? -15.384 5.237 2.526 1.00 91.75 101 GLN A CA 1
ATOM 786 C C . GLN A 1 101 ? -15.989 4.693 1.225 1.00 91.75 101 GLN A C 1
ATOM 788 O O . GLN A 1 101 ? -15.335 4.761 0.179 1.00 91.75 101 GLN A O 1
ATOM 793 N N . PRO A 1 102 ? -17.215 4.145 1.257 1.00 90.50 102 PRO A N 1
ATOM 794 C CA . PRO A 1 102 ? -17.893 3.699 0.046 1.00 90.50 102 PRO A CA 1
ATOM 795 C C . PRO A 1 102 ? -18.074 4.868 -0.926 1.00 90.50 102 PRO A C 1
ATOM 797 O O . PRO A 1 102 ? -18.444 5.975 -0.521 1.00 90.50 102 PRO A O 1
ATOM 800 N N . THR A 1 103 ? -17.810 4.624 -2.208 1.00 86.62 103 THR A N 1
ATOM 801 C CA . THR A 1 103 ? -18.063 5.608 -3.263 1.00 86.62 103 THR A CA 1
ATOM 802 C C . THR A 1 103 ? -19.562 5.750 -3.518 1.00 86.62 103 THR A C 1
ATOM 804 O O . THR A 1 103 ? -20.355 4.863 -3.198 1.00 86.62 103 THR A O 1
ATOM 807 N N . GLU A 1 104 ? -19.964 6.870 -4.119 1.00 75.38 104 GLU A N 1
ATOM 808 C CA . GLU A 1 104 ? -21.362 7.095 -4.512 1.00 75.38 104 GLU A CA 1
ATOM 809 C C . GLU A 1 104 ? -21.893 6.004 -5.457 1.00 75.38 104 GLU A C 1
ATOM 811 O O . GLU A 1 104 ? -23.043 5.596 -5.322 1.00 75.38 104 GLU A O 1
ATOM 816 N N . ASP A 1 105 ? -21.048 5.470 -6.351 1.00 68.50 105 ASP A N 1
ATOM 817 C CA . ASP A 1 105 ? -21.397 4.333 -7.221 1.00 68.50 105 ASP A CA 1
ATOM 818 C C . ASP A 1 105 ? -21.797 3.094 -6.409 1.00 68.50 105 ASP A C 1
ATOM 820 O O . ASP A 1 105 ? -22.802 2.450 -6.704 1.00 68.50 105 ASP A O 1
ATOM 824 N N . ARG A 1 106 ? -21.058 2.799 -5.334 1.00 72.12 106 ARG A N 1
ATOM 825 C CA . ARG A 1 106 ? -21.360 1.670 -4.454 1.00 72.12 106 ARG A CA 1
ATOM 826 C C . ARG A 1 106 ? -22.633 1.892 -3.640 1.00 72.12 106 ARG A C 1
ATOM 828 O O . ARG A 1 106 ? -23.384 0.946 -3.437 1.00 72.12 106 ARG A O 1
ATOM 835 N N . LYS A 1 107 ? -22.901 3.130 -3.208 1.00 64.56 107 LYS A N 1
ATOM 836 C CA . LYS A 1 107 ? -24.130 3.474 -2.470 1.00 64.56 107 LYS A CA 1
ATOM 837 C C . LYS A 1 107 ? -25.400 3.311 -3.309 1.00 64.56 107 LYS A C 1
ATOM 839 O O . LYS A 1 107 ? -26.436 3.002 -2.746 1.00 64.56 107 LYS A O 1
ATOM 844 N N . ARG A 1 108 ? -25.334 3.513 -4.632 1.00 60.66 108 A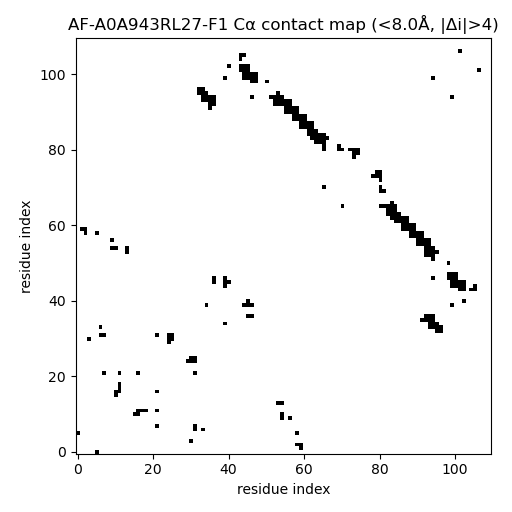RG A N 1
ATOM 845 C CA . ARG A 1 108 ? -26.496 3.366 -5.532 1.00 60.66 108 ARG A CA 1
ATOM 846 C C . ARG A 1 108 ? -26.856 1.915 -5.866 1.00 60.66 108 ARG A C 1
ATOM 848 O O . ARG A 1 108 ? -27.932 1.683 -6.401 1.00 60.66 108 ARG A O 1
ATOM 855 N N . LYS A 1 109 ? -25.955 0.964 -5.605 1.00 57.12 109 LYS A N 1
ATOM 856 C CA . LYS A 1 109 ? -26.132 -0.470 -5.899 1.00 57.12 109 LYS A CA 1
ATOM 857 C C . LYS A 1 109 ? -26.516 -1.305 -4.669 1.00 57.12 109 LYS A C 1
ATOM 859 O O . LYS A 1 109 ? -26.523 -2.528 -4.776 1.00 57.12 109 LYS A O 1
ATOM 864 N N . SER A 1 110 ? -26.756 -0.669 -3.521 1.00 52.59 110 SER A N 1
ATOM 865 C CA . SER A 1 110 ? -27.021 -1.335 -2.241 1.00 52.59 110 SER A CA 1
ATOM 866 C C . SER A 1 110 ? -28.453 -1.154 -1.772 1.00 52.59 110 SER A C 1
ATOM 868 O O . SER A 1 110 ? -29.103 -0.187 -2.221 1.00 52.59 110 SER A O 1
#

Radius of gyration: 18.17 Å; Cα contacts (8 Å, |Δi|>4): 143; chains: 1; bounding box: 46×33×50 Å

Solvent-accessible surface area (backbone atoms only — not comparable to full-atom values): 6443 Å² total; per-residue (Å²): 140,50,60,66,58,48,53,52,54,50,33,42,74,65,64,76,35,52,69,68,58,48,47,54,39,47,72,72,74,39,76,76,68,60,40,39,64,70,56,35,46,74,74,33,24,40,72,43,90,88,68,70,62,72,41,80,49,69,34,75,39,81,40,54,61,46,50,74,68,47,41,54,52,16,60,76,67,76,44,82,53,62,74,44,76,45,75,45,78,39,87,39,51,27,37,44,65,88,50,39,40,75,30,72,72,44,60,74,77,106

Secondary structure (DSSP, 8-state):
--HHHHHHHHHHHTTSS-HHHHHHHHHTTPPPSEEEHHHHHHTTEEEPTTPPPSEEEEEEEEE-SPPHHHHHHHHHTTSPPP---EEEEEEEEEEEGGGEEE-HHHHTT-

Foldseek 3Di:
DAQLVVCLVQCCVLVVDPPVRQVVCVVVVHGAQKAFQVVCVVVQKHFDPPDFQSGWFWHWDWAQDDDPVQCVVCVVVVHDRGRDTDIDTDTTRIDHPVRIDGHPVRVVVD